Protein AF-A0AAV2JUR6-F1 (afdb_monomer_lite)

Organism: Knipowitschia caucasica (NCBI:txid637954)

Structure (mmCIF, N/CA/C/O backbone):
data_AF-A0AAV2JUR6-F1
#
_entry.id   AF-A0AAV2JUR6-F1
#
loop_
_atom_site.group_PDB
_atom_site.id
_atom_site.type_symbol
_atom_site.label_atom_id
_atom_site.label_alt_id
_atom_site.label_comp_id
_atom_site.label_asym_id
_atom_site.label_entity_id
_atom_site.label_seq_id
_atom_site.pdbx_PDB_ins_code
_atom_site.Cartn_x
_atom_site.Cartn_y
_atom_site.Cartn_z
_atom_site.occupancy
_atom_site.B_iso_or_equiv
_atom_site.auth_seq_id
_atom_site.auth_comp_id
_atom_site.auth_asym_id
_atom_site.auth_atom_id
_atom_site.pdbx_PDB_model_num
ATOM 1 N N . MET A 1 1 ? 41.678 -15.170 -46.650 1.00 62.00 1 MET A N 1
ATOM 2 C CA . MET A 1 1 ? 41.824 -14.835 -45.215 1.00 62.00 1 MET A CA 1
ATOM 3 C C . MET A 1 1 ? 41.128 -13.517 -44.862 1.00 62.00 1 MET A C 1
ATOM 5 O O . MET A 1 1 ? 40.571 -13.425 -43.780 1.00 62.00 1 MET A O 1
ATOM 9 N N . GLU A 1 2 ? 41.063 -12.541 -45.777 1.00 74.00 2 GLU A N 1
ATOM 10 C CA . GLU A 1 2 ? 40.454 -11.221 -45.516 1.00 74.00 2 GLU A CA 1
ATOM 11 C C . GLU A 1 2 ? 38.926 -11.220 -45.326 1.00 74.00 2 GLU A C 1
ATOM 13 O O . GLU A 1 2 ? 38.433 -10.502 -44.463 1.00 74.00 2 GLU A O 1
ATOM 18 N N . LYS A 1 3 ? 38.173 -12.064 -46.051 1.00 83.25 3 LYS A N 1
ATOM 19 C CA . LYS A 1 3 ? 36.700 -12.106 -45.953 1.00 83.25 3 LYS A CA 1
ATOM 20 C C . LYS A 1 3 ? 36.193 -12.481 -44.551 1.00 83.25 3 LYS A C 1
ATOM 22 O O . LYS A 1 3 ? 35.390 -11.758 -43.985 1.00 83.25 3 LYS A O 1
ATOM 27 N N . HIS A 1 4 ? 36.739 -13.543 -43.954 1.00 85.19 4 HIS A N 1
ATOM 28 C CA . HIS A 1 4 ? 36.368 -13.963 -42.595 1.00 85.19 4 HIS A CA 1
ATOM 29 C C . HIS A 1 4 ? 36.670 -12.899 -41.533 1.00 85.19 4 HIS A C 1
ATOM 31 O O . HIS A 1 4 ? 35.929 -12.770 -40.561 1.00 85.19 4 HIS A O 1
ATOM 37 N N . SER A 1 5 ? 37.750 -12.134 -41.716 1.00 89.25 5 SER A N 1
ATOM 38 C CA . SER A 1 5 ? 38.086 -11.020 -40.827 1.00 89.25 5 SER A CA 1
ATOM 39 C C . SER A 1 5 ? 37.051 -9.895 -40.947 1.00 89.25 5 SER A C 1
ATOM 41 O O . SER A 1 5 ? 36.580 -9.381 -39.934 1.00 89.25 5 SER A O 1
ATOM 43 N N . ALA A 1 6 ? 36.622 -9.572 -42.172 1.00 91.06 6 ALA A N 1
ATOM 44 C CA . ALA A 1 6 ? 35.576 -8.582 -42.424 1.00 91.06 6 ALA A CA 1
ATOM 45 C C . ALA A 1 6 ? 34.213 -8.996 -41.836 1.00 91.06 6 ALA A C 1
ATOM 47 O O . ALA A 1 6 ? 33.611 -8.201 -41.116 1.00 91.06 6 ALA A O 1
ATOM 48 N N . ASP A 1 7 ? 33.784 -10.246 -42.051 1.00 94.12 7 ASP A N 1
ATOM 49 C CA . ASP A 1 7 ? 32.528 -10.783 -41.501 1.00 94.12 7 ASP A CA 1
ATOM 50 C C . ASP A 1 7 ? 32.541 -10.761 -39.956 1.00 94.12 7 ASP A C 1
ATOM 52 O O . ASP A 1 7 ? 31.562 -10.397 -39.303 1.00 94.12 7 ASP A O 1
ATOM 56 N N . THR A 1 8 ? 33.689 -11.089 -39.348 1.00 94.44 8 THR A N 1
ATOM 57 C CA . THR A 1 8 ? 33.863 -11.041 -37.886 1.00 94.44 8 THR A CA 1
ATOM 58 C C . THR A 1 8 ? 33.761 -9.609 -37.354 1.00 94.44 8 THR A C 1
ATOM 60 O O . THR A 1 8 ? 33.127 -9.369 -36.327 1.00 94.44 8 THR A O 1
ATOM 63 N N . LEU A 1 9 ? 34.356 -8.633 -38.047 1.00 93.38 9 LEU A N 1
ATOM 64 C CA . LEU A 1 9 ? 34.279 -7.221 -37.663 1.00 93.38 9 LEU A CA 1
ATOM 65 C C . LEU A 1 9 ? 32.857 -6.664 -37.776 1.00 93.38 9 LEU A C 1
ATOM 67 O O . LEU A 1 9 ? 32.457 -5.853 -36.940 1.00 93.38 9 LEU A O 1
ATOM 71 N N . GLU A 1 10 ? 32.098 -7.086 -38.785 1.00 94.62 10 GLU A N 1
ATOM 72 C CA . GLU A 1 10 ? 30.691 -6.715 -38.932 1.00 94.62 10 GLU A CA 1
ATOM 73 C C . GLU A 1 10 ? 29.849 -7.269 -37.778 1.00 94.62 10 GLU A C 1
ATOM 75 O O . GLU A 1 10 ? 29.133 -6.507 -37.124 1.00 94.62 10 GLU A O 1
ATOM 80 N N . ALA A 1 11 ? 30.020 -8.550 -37.444 1.00 96.06 11 ALA A N 1
ATOM 81 C CA . ALA A 1 11 ? 29.346 -9.166 -36.305 1.00 96.06 11 ALA A CA 1
ATOM 82 C C . ALA A 1 11 ? 29.669 -8.442 -34.986 1.00 96.06 11 ALA A C 1
ATOM 84 O O . ALA A 1 11 ? 28.765 -8.138 -34.208 1.00 96.06 11 ALA A O 1
ATOM 85 N N . ILE A 1 12 ? 30.938 -8.082 -34.756 1.00 95.50 12 ILE A N 1
ATOM 86 C CA . ILE A 1 12 ? 31.353 -7.315 -33.568 1.00 95.50 12 ILE A CA 1
ATOM 87 C C . ILE A 1 12 ? 30.675 -5.941 -33.529 1.00 95.50 12 ILE A C 1
ATOM 89 O O . ILE A 1 12 ? 30.243 -5.501 -32.463 1.00 95.50 12 ILE A O 1
ATOM 93 N N . ARG A 1 13 ? 30.566 -5.245 -34.667 1.00 95.12 13 ARG A N 1
ATOM 94 C CA . ARG A 1 13 ? 29.884 -3.942 -34.729 1.00 95.12 13 ARG A CA 1
ATOM 95 C C . ARG A 1 13 ? 28.392 -4.067 -34.449 1.00 95.12 13 ARG A C 1
ATOM 97 O O . ARG A 1 13 ? 27.867 -3.220 -33.732 1.00 95.12 13 ARG A O 1
ATOM 104 N N . SER A 1 14 ? 27.744 -5.110 -34.968 1.00 96.25 14 SER A N 1
ATOM 105 C CA . SER A 1 14 ? 26.337 -5.396 -34.675 1.00 96.25 14 SER A CA 1
ATOM 106 C C . SER A 1 14 ? 26.137 -5.626 -33.180 1.00 96.25 14 SER A C 1
ATOM 108 O O . SER A 1 14 ? 25.370 -4.906 -32.550 1.00 96.25 14 SER A O 1
ATOM 110 N N . VAL A 1 15 ? 26.923 -6.532 -32.588 1.00 97.25 15 VAL A N 1
ATOM 111 C CA . VAL A 1 15 ? 26.857 -6.831 -31.150 1.00 97.25 15 VAL A CA 1
ATOM 112 C C . VAL A 1 15 ? 27.138 -5.589 -30.311 1.00 97.25 15 VAL A C 1
ATOM 114 O O . VAL A 1 15 ? 26.464 -5.363 -29.313 1.00 97.25 15 VAL A O 1
ATOM 117 N N . LYS A 1 16 ? 28.092 -4.741 -30.710 1.00 96.88 16 LYS A N 1
ATOM 118 C CA . LYS A 1 16 ? 28.333 -3.463 -30.033 1.00 96.88 16 LYS A CA 1
ATOM 119 C C . LYS A 1 16 ? 27.078 -2.586 -30.041 1.00 96.88 16 LYS A C 1
ATOM 121 O O . LYS A 1 16 ? 26.747 -2.023 -29.002 1.00 96.88 16 LYS A O 1
ATOM 126 N N . GLY A 1 17 ? 26.401 -2.470 -31.183 1.00 97.06 17 GLY A N 1
ATOM 127 C CA . GLY A 1 17 ? 25.152 -1.717 -31.296 1.00 97.06 17 GLY A CA 1
ATOM 128 C C . GLY A 1 17 ? 24.068 -2.268 -30.370 1.00 97.06 17 GLY A C 1
ATOM 129 O O . GLY A 1 17 ? 23.473 -1.510 -29.605 1.00 97.06 17 GLY A O 1
ATOM 130 N N . ASP A 1 18 ? 23.891 -3.588 -30.367 1.00 97.69 18 ASP A N 1
ATOM 131 C CA . ASP A 1 18 ? 22.916 -4.265 -29.508 1.00 97.69 18 ASP A CA 1
ATOM 132 C C . ASP A 1 18 ? 23.233 -4.060 -28.021 1.00 97.69 18 ASP A C 1
ATOM 134 O O . ASP A 1 18 ? 22.352 -3.718 -27.235 1.00 97.69 18 ASP A O 1
ATOM 138 N N . VAL A 1 19 ? 24.505 -4.185 -27.629 1.00 97.31 19 VAL A N 1
ATOM 139 C CA . VAL A 1 19 ? 24.966 -3.938 -26.253 1.00 97.31 19 VAL A CA 1
ATOM 140 C C . VAL A 1 19 ? 24.710 -2.490 -25.837 1.00 97.31 19 VAL A C 1
ATOM 142 O O . VAL A 1 19 ? 24.253 -2.253 -24.722 1.00 97.31 19 VAL A O 1
ATOM 145 N N . GLN A 1 20 ? 24.949 -1.515 -26.718 1.00 96.75 20 GLN A N 1
ATOM 146 C CA . GLN A 1 20 ? 24.661 -0.107 -26.427 1.00 96.75 20 GLN A CA 1
ATOM 147 C C . GLN A 1 20 ? 23.157 0.141 -26.252 1.00 96.75 20 GLN A C 1
ATOM 149 O O . GLN A 1 20 ? 22.760 0.819 -25.305 1.00 96.75 20 GLN A O 1
ATOM 154 N N . ALA A 1 21 ? 22.321 -0.444 -27.112 1.00 96.94 21 ALA A N 1
ATOM 155 C CA . ALA A 1 21 ? 20.867 -0.352 -26.992 1.00 96.94 21 ALA A CA 1
ATOM 156 C C . ALA A 1 21 ? 20.349 -1.037 -25.715 1.00 96.94 21 ALA A C 1
ATOM 158 O O . ALA A 1 21 ? 19.422 -0.545 -25.069 1.00 96.94 21 ALA A O 1
ATOM 159 N N . HIS A 1 22 ? 20.946 -2.164 -25.325 1.00 96.88 22 HIS A N 1
ATOM 160 C CA . HIS A 1 22 ? 20.614 -2.844 -24.078 1.00 96.88 22 HIS A CA 1
ATOM 161 C C . HIS A 1 22 ? 21.040 -2.050 -22.849 1.00 96.88 22 HIS A C 1
ATOM 163 O O . HIS A 1 22 ? 20.249 -1.983 -21.916 1.00 96.88 22 HIS A O 1
ATOM 169 N N . SER A 1 23 ? 22.215 -1.415 -22.867 1.00 97.00 23 SER A N 1
ATOM 170 C CA . SER A 1 23 ? 22.667 -0.540 -21.779 1.00 97.00 23 SER A CA 1
ATOM 171 C C . SER A 1 23 ? 21.652 0.571 -21.520 1.00 97.00 23 SER A C 1
ATOM 173 O O . SER A 1 23 ? 21.171 0.698 -20.406 1.00 97.00 23 SER A O 1
ATOM 175 N N . GLN A 1 24 ? 21.232 1.287 -22.567 1.00 96.75 24 GLN A N 1
ATOM 176 C CA . GLN A 1 24 ? 20.268 2.389 -22.439 1.00 96.75 24 GLN A CA 1
ATOM 177 C C . GLN A 1 24 ? 18.925 1.929 -21.866 1.00 96.75 24 GLN A C 1
ATOM 179 O O . GLN A 1 24 ? 18.366 2.548 -20.968 1.00 96.75 24 GLN A O 1
ATOM 184 N N . ARG A 1 25 ? 18.408 0.804 -22.369 1.00 97.00 25 ARG A N 1
ATOM 185 C CA . ARG A 1 25 ? 17.146 0.238 -21.875 1.00 97.00 25 ARG A CA 1
ATOM 186 C C . ARG A 1 25 ? 17.253 -0.264 -20.439 1.00 97.00 25 ARG A C 1
ATOM 188 O O . ARG A 1 25 ? 16.238 -0.302 -19.749 1.00 97.00 25 ARG A O 1
ATOM 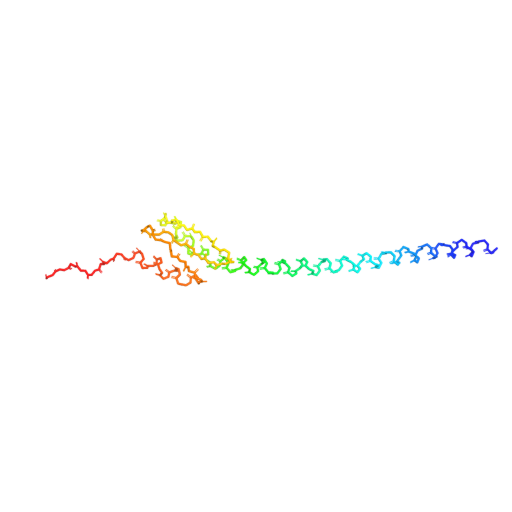195 N N . LEU A 1 26 ? 18.436 -0.717 -20.031 1.00 97.81 26 LEU A N 1
ATOM 196 C CA . LEU A 1 26 ? 18.703 -1.161 -18.672 1.00 97.81 26 LEU A CA 1
ATOM 197 C C . LEU A 1 26 ? 18.740 0.042 -17.728 1.00 97.81 26 LEU A C 1
ATOM 199 O O . LEU A 1 26 ? 18.025 0.002 -16.736 1.00 97.81 26 LEU A O 1
ATOM 203 N N . ASP A 1 27 ? 19.415 1.130 -18.104 1.00 97.38 27 ASP A N 1
ATOM 204 C CA . ASP A 1 27 ? 19.427 2.384 -17.338 1.00 97.38 27 ASP A CA 1
A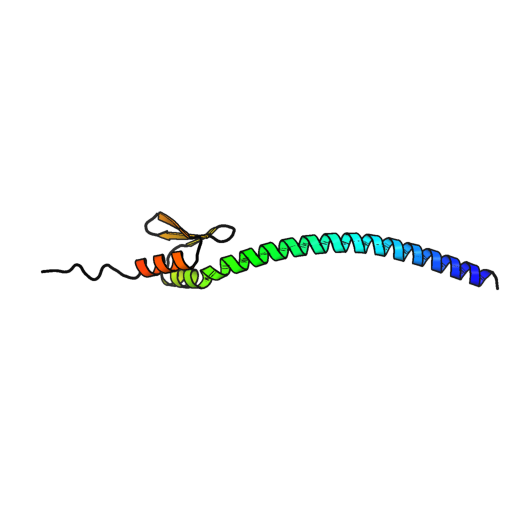TOM 205 C C . ASP A 1 27 ? 17.990 2.904 -17.105 1.00 97.38 27 ASP A C 1
ATOM 207 O O . ASP A 1 27 ? 17.569 3.156 -15.975 1.00 97.38 27 ASP A O 1
ATOM 211 N N . GLU A 1 28 ? 17.174 2.971 -18.165 1.00 97.56 28 GLU A N 1
ATOM 212 C CA . GLU A 1 28 ? 15.762 3.374 -18.063 1.00 97.56 28 GLU A CA 1
ATOM 213 C C . GLU A 1 28 ? 14.930 2.416 -17.194 1.00 97.56 28 GLU A C 1
ATOM 215 O O . GLU A 1 28 ? 13.993 2.826 -16.498 1.00 97.56 28 GLU A O 1
ATOM 220 N N . ALA A 1 29 ? 15.216 1.113 -17.260 1.00 97.62 29 ALA A N 1
ATOM 221 C CA . ALA A 1 29 ? 14.525 0.121 -16.448 1.00 97.62 29 ALA A CA 1
ATOM 222 C C . ALA A 1 29 ? 14.898 0.254 -14.967 1.00 97.62 29 ALA A C 1
ATOM 224 O O . ALA A 1 29 ? 14.007 0.153 -14.124 1.00 97.62 29 ALA A O 1
ATOM 225 N N . GLU A 1 30 ? 16.162 0.521 -14.650 1.00 98.00 30 GLU A N 1
ATOM 226 C CA . GLU A 1 30 ? 16.644 0.742 -13.285 1.00 98.00 30 GLU A CA 1
ATOM 227 C C . GLU A 1 30 ? 15.984 1.969 -12.651 1.00 98.00 30 GLU A C 1
ATOM 229 O O . GLU A 1 30 ? 15.461 1.874 -11.539 1.00 98.00 30 GLU A O 1
ATOM 234 N N . GLU A 1 31 ? 15.883 3.087 -13.376 1.00 97.94 31 GLU A N 1
ATOM 235 C CA . GLU A 1 31 ? 15.175 4.276 -12.882 1.00 97.94 31 GLU A CA 1
ATOM 236 C C . GLU A 1 31 ? 13.694 3.993 -12.597 1.00 97.94 31 GLU A C 1
ATOM 238 O O . GLU A 1 31 ? 13.132 4.453 -11.598 1.00 97.94 31 GLU A O 1
ATOM 243 N N . ARG A 1 32 ? 13.036 3.225 -13.473 1.00 97.38 32 ARG A N 1
ATOM 244 C CA . ARG A 1 32 ? 11.631 2.837 -13.290 1.00 97.38 32 ARG A CA 1
ATOM 245 C C . ARG A 1 32 ? 11.447 1.905 -12.097 1.00 97.38 32 ARG A C 1
ATOM 247 O O . ARG A 1 32 ? 10.457 2.056 -11.383 1.00 97.38 32 ARG A O 1
ATOM 254 N N . ILE A 1 33 ? 12.361 0.954 -11.901 1.00 97.69 33 ILE A N 1
ATOM 255 C CA . ILE A 1 33 ? 12.335 0.027 -10.764 1.00 97.69 33 ILE A CA 1
ATOM 256 C C . ILE A 1 33 ? 12.532 0.803 -9.467 1.00 97.69 33 ILE A C 1
ATOM 258 O O . ILE A 1 33 ? 11.703 0.663 -8.577 1.00 97.69 33 ILE A O 1
ATOM 262 N N . SER A 1 34 ? 13.519 1.697 -9.404 1.00 97.44 34 SER A N 1
ATOM 263 C CA . SER A 1 34 ? 13.774 2.519 -8.217 1.00 97.44 34 SER A CA 1
ATOM 264 C C . SER A 1 34 ? 12.537 3.318 -7.790 1.00 97.44 34 SER A C 1
ATOM 266 O O . SER A 1 34 ? 12.141 3.263 -6.629 1.00 97.44 34 SER A O 1
ATOM 268 N N . ARG A 1 35 ? 11.849 3.983 -8.729 1.00 96.69 35 ARG A N 1
ATOM 269 C CA . ARG A 1 35 ? 10.607 4.716 -8.410 1.00 96.69 35 ARG A CA 1
ATOM 270 C C . ARG A 1 35 ? 9.494 3.794 -7.912 1.00 96.69 35 ARG A C 1
ATOM 272 O O . ARG A 1 35 ? 8.785 4.132 -6.970 1.00 96.69 35 ARG A O 1
ATOM 279 N N . ALA A 1 36 ? 9.335 2.632 -8.543 1.00 96.44 36 ALA A N 1
ATOM 280 C CA . ALA A 1 36 ? 8.324 1.663 -8.135 1.00 96.44 36 ALA A CA 1
ATOM 281 C C . ALA A 1 36 ? 8.618 1.069 -6.746 1.00 96.44 36 ALA A C 1
ATOM 283 O O . ALA A 1 36 ? 7.690 0.799 -5.985 1.00 96.44 36 ALA A O 1
ATOM 284 N N . GLU A 1 37 ? 9.889 0.870 -6.404 1.00 97.44 37 GLU A N 1
ATOM 285 C CA . GLU A 1 37 ? 10.316 0.405 -5.084 1.00 97.44 37 GLU A CA 1
ATOM 286 C C . GLU A 1 37 ? 9.986 1.428 -3.993 1.00 97.44 37 GLU A C 1
ATOM 288 O O . GLU A 1 37 ? 9.439 1.040 -2.956 1.00 97.44 37 GLU A O 1
ATOM 293 N N . ASP A 1 38 ? 10.217 2.719 -4.247 1.00 96.56 38 ASP A N 1
ATOM 294 C CA . ASP A 1 38 ? 9.854 3.804 -3.325 1.00 96.56 38 ASP A CA 1
ATOM 295 C C . ASP A 1 38 ? 8.335 3.866 -3.081 1.00 96.56 38 ASP A C 1
ATOM 297 O O . ASP A 1 38 ? 7.875 3.929 -1.932 1.00 96.56 38 ASP A O 1
ATOM 301 N N . ASP A 1 39 ? 7.534 3.770 -4.147 1.00 95.94 39 ASP A N 1
ATOM 302 C CA . ASP A 1 39 ? 6.069 3.736 -4.053 1.00 95.94 39 ASP A CA 1
ATOM 303 C C . ASP A 1 39 ? 5.591 2.525 -3.236 1.00 95.94 39 ASP A C 1
ATOM 305 O O . ASP A 1 39 ? 4.745 2.641 -2.339 1.00 95.94 39 ASP A O 1
ATOM 309 N N . VAL A 1 40 ? 6.156 1.343 -3.507 1.00 96.31 40 VAL A N 1
ATOM 310 C CA . VAL A 1 40 ? 5.838 0.116 -2.767 1.00 96.31 40 VAL A CA 1
ATOM 311 C C . VAL A 1 40 ? 6.226 0.253 -1.297 1.00 96.31 40 VAL A C 1
ATOM 313 O O . VAL A 1 40 ? 5.442 -0.159 -0.436 1.00 96.31 40 VAL A O 1
ATOM 316 N N . ALA A 1 41 ? 7.375 0.852 -0.982 1.00 95.88 41 ALA A N 1
ATOM 317 C CA . ALA A 1 41 ? 7.805 1.084 0.393 1.00 95.88 41 ALA A CA 1
ATOM 318 C C . ALA A 1 41 ? 6.803 1.970 1.157 1.00 95.88 41 ALA A C 1
ATOM 320 O O . ALA A 1 41 ? 6.382 1.610 2.263 1.00 95.88 41 ALA A O 1
ATOM 321 N N . SER A 1 42 ? 6.333 3.063 0.545 1.00 94.00 42 SER A N 1
ATOM 322 C CA . SER A 1 42 ? 5.319 3.953 1.136 1.00 94.00 42 SER A CA 1
ATOM 323 C C . SER A 1 42 ? 3.970 3.251 1.368 1.00 94.00 42 SER A C 1
ATOM 325 O O . SER A 1 42 ? 3.353 3.368 2.438 1.00 94.00 42 SER A O 1
ATOM 327 N N . LEU A 1 43 ? 3.519 2.442 0.402 1.00 94.62 43 LEU A N 1
ATOM 328 C CA . LEU A 1 43 ? 2.287 1.656 0.529 1.00 94.62 43 LEU A CA 1
ATOM 329 C C . LEU A 1 43 ? 2.397 0.580 1.618 1.00 94.62 43 LEU A C 1
ATOM 331 O O . LEU A 1 43 ? 1.443 0.352 2.371 1.00 94.62 43 LEU A O 1
ATOM 335 N N . GLN A 1 44 ? 3.552 -0.080 1.731 1.00 96.12 44 GLN A N 1
ATOM 336 C CA . GLN A 1 44 ? 3.815 -1.067 2.777 1.00 96.12 44 GLN A CA 1
ATOM 337 C C . GLN A 1 44 ? 3.828 -0.433 4.168 1.00 96.12 44 GLN A C 1
ATOM 339 O O . GLN A 1 44 ? 3.263 -1.013 5.099 1.00 96.12 44 GLN A O 1
ATOM 344 N N . GLU A 1 45 ? 4.420 0.751 4.317 1.00 95.69 45 GLU A N 1
ATOM 345 C CA . GLU A 1 45 ? 4.384 1.504 5.570 1.00 95.69 45 GLU A CA 1
ATOM 346 C C . GLU A 1 45 ? 2.942 1.837 5.971 1.00 95.69 45 GLU A C 1
ATOM 348 O O . GLU A 1 45 ? 2.518 1.515 7.085 1.00 95.69 45 GLU A O 1
ATOM 353 N N . THR A 1 46 ? 2.155 2.378 5.039 1.00 94.94 46 THR A N 1
ATOM 354 C CA . THR A 1 46 ? 0.734 2.682 5.266 1.00 94.94 46 THR A CA 1
ATOM 355 C C . THR A 1 46 ? -0.035 1.430 5.693 1.00 94.94 46 THR A C 1
ATOM 357 O O . THR A 1 46 ? -0.790 1.451 6.668 1.00 94.94 46 THR A O 1
ATOM 360 N N . ARG A 1 47 ? 0.196 0.291 5.026 1.00 95.00 47 ARG A N 1
ATOM 361 C CA . ARG A 1 47 ? -0.434 -0.988 5.385 1.00 95.00 47 ARG A CA 1
ATOM 362 C C . ARG A 1 47 ? -0.049 -1.445 6.793 1.00 95.00 47 ARG A C 1
ATOM 364 O O . ARG A 1 47 ? -0.930 -1.878 7.535 1.00 95.00 47 ARG A O 1
ATOM 371 N N . ARG A 1 48 ? 1.227 -1.334 7.178 1.00 95.31 48 ARG A N 1
ATOM 372 C CA . ARG A 1 48 ? 1.693 -1.665 8.537 1.00 95.31 48 ARG A CA 1
ATOM 373 C C . ARG A 1 48 ? 0.999 -0.799 9.585 1.00 95.31 48 ARG A C 1
ATOM 375 O O . ARG A 1 48 ? 0.538 -1.323 10.595 1.00 95.31 48 ARG A O 1
ATOM 382 N N . GLN A 1 49 ? 0.858 0.502 9.332 1.00 94.81 49 GLN A N 1
ATOM 383 C CA . GLN A 1 49 ? 0.138 1.409 10.230 1.00 94.81 49 GLN A CA 1
ATOM 384 C C . GLN A 1 49 ? -1.342 1.014 10.362 1.00 94.81 49 GLN A C 1
ATOM 386 O O . GLN A 1 49 ? -1.867 0.940 11.470 1.00 94.81 49 GLN A O 1
ATOM 391 N N . GLN A 1 50 ? -2.009 0.675 9.255 1.00 95.44 50 GLN A N 1
ATOM 392 C CA . GLN A 1 50 ? -3.408 0.232 9.271 1.00 95.44 50 GLN A CA 1
ATOM 393 C C . GLN A 1 50 ? -3.619 -1.108 9.993 1.00 95.44 50 GLN A C 1
ATOM 395 O O . GLN A 1 50 ? -4.685 -1.304 10.587 1.00 95.44 50 GLN A O 1
ATOM 400 N N . GLN A 1 51 ? -2.638 -2.018 9.938 1.00 95.94 51 GLN A N 1
ATOM 401 C CA . GLN A 1 51 ? -2.673 -3.325 10.609 1.00 95.94 51 GLN A CA 1
ATOM 402 C C . GLN A 1 51 ? -2.632 -3.212 12.134 1.00 95.94 51 GLN A C 1
ATOM 404 O O . GLN A 1 51 ? -3.213 -4.050 12.821 1.00 95.94 51 GLN A O 1
ATOM 409 N N . ARG A 1 52 ? -2.031 -2.150 12.686 1.00 95.94 52 ARG A N 1
ATOM 410 C CA . ARG A 1 52 ? -2.044 -1.896 14.140 1.00 95.94 52 ARG A CA 1
ATOM 411 C C . ARG A 1 52 ? -3.465 -1.836 14.706 1.00 95.94 52 ARG A C 1
ATOM 413 O O . ARG A 1 52 ? -3.724 -2.299 15.808 1.00 95.94 52 ARG A O 1
ATOM 420 N N . PHE A 1 53 ? -4.421 -1.358 13.912 1.00 96.75 53 PHE A N 1
ATOM 421 C CA . PHE A 1 53 ? -5.825 -1.282 14.310 1.00 96.75 53 PHE A CA 1
ATOM 422 C C . PHE A 1 53 ? -6.585 -2.614 14.213 1.00 96.75 53 PHE A C 1
ATOM 424 O O . PHE A 1 53 ? -7.761 -2.653 14.575 1.00 96.75 53 PHE A O 1
ATOM 431 N N . ASP A 1 54 ? -5.992 -3.704 13.717 1.00 96.06 54 ASP A N 1
ATOM 432 C CA . ASP A 1 54 ? -6.728 -4.947 13.438 1.00 96.06 54 ASP A CA 1
ATOM 433 C C . ASP A 1 54 ? -7.333 -5.577 14.698 1.00 96.06 54 ASP A C 1
ATOM 435 O O . ASP A 1 54 ? -8.467 -6.071 14.652 1.00 96.06 54 ASP A O 1
ATOM 439 N N . GLY A 1 55 ? -6.645 -5.460 15.839 1.00 95.62 55 GLY A N 1
ATOM 440 C CA . GLY A 1 55 ? -7.179 -5.852 17.145 1.00 95.62 55 GLY A CA 1
ATOM 441 C C . GLY A 1 55 ? -8.435 -5.060 17.519 1.00 95.62 55 GLY A C 1
ATOM 442 O O . GLY A 1 55 ? -9.462 -5.642 17.881 1.00 95.62 55 GLY A O 1
ATOM 443 N N . VAL A 1 56 ? -8.404 -3.734 17.350 1.00 95.50 56 VAL A N 1
ATOM 444 C CA . VAL A 1 56 ? -9.555 -2.858 17.626 1.00 95.50 56 VAL A CA 1
ATOM 445 C C . VAL A 1 56 ? -10.702 -3.135 16.654 1.00 95.50 56 VAL A C 1
ATOM 447 O O . VAL A 1 56 ? -11.847 -3.278 17.077 1.00 95.50 56 VAL A O 1
ATOM 450 N N . LYS A 1 57 ? -10.416 -3.303 15.357 1.00 95.69 57 LYS A N 1
ATOM 451 C CA . LYS A 1 57 ? -11.417 -3.655 14.333 1.00 95.69 57 LYS A CA 1
ATOM 452 C C . LYS A 1 57 ? -12.106 -4.983 14.645 1.00 95.69 57 LYS A C 1
ATOM 454 O O . LYS A 1 57 ? -13.296 -5.127 14.385 1.00 95.69 57 LYS A O 1
ATOM 459 N N . ALA A 1 58 ? -11.383 -5.979 15.161 1.00 95.75 58 ALA A N 1
ATOM 460 C CA . ALA A 1 58 ? -11.983 -7.246 15.584 1.00 95.75 58 ALA A CA 1
ATOM 461 C C . ALA A 1 58 ? -12.963 -7.042 16.753 1.00 95.75 58 ALA A C 1
ATOM 463 O O . ALA A 1 58 ? -14.088 -7.538 16.696 1.00 95.75 58 ALA A O 1
ATOM 464 N N . LYS A 1 59 ? -12.582 -6.239 17.755 1.00 94.44 59 LYS A N 1
ATOM 465 C CA . LYS A 1 59 ? -13.454 -5.878 18.887 1.00 94.44 59 LYS A CA 1
ATOM 466 C C . LYS A 1 59 ? -14.700 -5.112 18.423 1.00 94.44 59 LYS A C 1
ATOM 468 O O . LYS A 1 59 ? -15.806 -5.459 18.815 1.00 94.44 59 LYS A O 1
ATOM 473 N N . LEU A 1 60 ? -14.542 -4.128 17.536 1.00 93.69 60 LEU A N 1
ATOM 474 C CA . LEU A 1 60 ? -15.656 -3.349 16.980 1.00 93.69 60 LEU A CA 1
ATOM 475 C C . LEU A 1 60 ? -16.635 -4.216 16.179 1.00 93.69 60 LEU A C 1
ATOM 477 O O . LEU A 1 60 ? -17.843 -4.047 16.320 1.00 93.69 60 LEU A O 1
ATOM 481 N N . ARG A 1 61 ? -16.127 -5.182 15.397 1.00 94.00 61 ARG A N 1
ATOM 482 C CA . ARG A 1 61 ? -16.957 -6.181 14.701 1.00 94.00 61 ARG A CA 1
ATOM 483 C C . ARG A 1 61 ? -17.756 -7.037 15.680 1.00 94.00 61 ARG A C 1
ATOM 485 O O . ARG A 1 61 ? -18.947 -7.228 15.465 1.00 94.00 61 ARG A O 1
ATOM 492 N N . ALA A 1 62 ? -17.127 -7.509 16.757 1.00 93.38 62 ALA A N 1
ATOM 493 C CA . ALA A 1 62 ? -17.803 -8.299 17.786 1.00 93.38 62 ALA A CA 1
ATOM 494 C C . ALA A 1 62 ? -18.893 -7.504 18.530 1.00 93.38 62 ALA A C 1
ATOM 496 O O . ALA A 1 62 ? -19.902 -8.075 18.927 1.00 93.38 62 ALA A O 1
ATOM 497 N N . LEU A 1 63 ? -18.709 -6.189 18.681 1.00 90.31 63 LEU A N 1
ATOM 498 C CA . LEU A 1 63 ? -19.683 -5.274 19.289 1.00 90.31 63 LEU A CA 1
ATOM 499 C C . LEU A 1 63 ? -20.728 -4.738 18.294 1.00 90.31 63 LEU A C 1
ATOM 501 O O . LEU A 1 63 ? -21.575 -3.936 18.676 1.00 90.31 63 LEU A O 1
ATOM 505 N N . ASN A 1 64 ? -20.668 -5.149 17.023 1.00 91.75 64 ASN A N 1
ATOM 506 C CA . ASN A 1 64 ? -21.528 -4.655 15.944 1.00 91.75 64 ASN A CA 1
ATOM 507 C C . ASN A 1 64 ? -21.493 -3.117 15.769 1.00 91.75 64 ASN A C 1
ATOM 509 O O . ASN A 1 64 ? -22.486 -2.491 15.395 1.00 91.75 64 ASN A O 1
ATOM 513 N N . ILE A 1 65 ? -20.339 -2.494 16.037 1.00 91.31 65 ILE A N 1
ATOM 514 C CA . ILE A 1 65 ? -20.131 -1.045 15.916 1.00 91.31 65 ILE A CA 1
ATOM 515 C C . ILE A 1 65 ? -19.582 -0.723 14.526 1.00 91.31 65 ILE A C 1
ATOM 517 O O . ILE A 1 65 ? -18.599 -1.312 14.070 1.00 91.31 65 ILE A O 1
ATOM 521 N N . ARG A 1 66 ? -20.185 0.261 13.850 1.00 93.88 66 ARG A N 1
ATOM 522 C CA . ARG A 1 66 ? -19.724 0.723 12.535 1.00 93.88 66 ARG A CA 1
ATOM 523 C C . ARG A 1 66 ? -18.403 1.485 12.663 1.00 93.88 66 ARG A C 1
ATOM 525 O O . ARG A 1 66 ? -18.289 2.427 13.445 1.00 93.88 66 ARG A O 1
ATOM 532 N N . TYR A 1 67 ? -17.438 1.133 11.820 1.00 95.44 67 TYR A N 1
ATOM 533 C CA . TYR A 1 67 ? -16.154 1.821 11.724 1.00 95.44 67 TYR A CA 1
ATOM 534 C C . TYR A 1 67 ? -15.694 1.969 10.271 1.00 95.44 67 TYR A C 1
ATOM 536 O O . TYR A 1 67 ? -16.213 1.310 9.369 1.00 95.44 67 TYR A O 1
ATOM 544 N N . GLY A 1 68 ? -14.709 2.835 10.055 1.00 95.38 68 GLY A N 1
ATOM 545 C CA . GLY A 1 68 ? -14.030 3.043 8.781 1.00 95.38 68 GLY A CA 1
ATOM 546 C C . GLY A 1 68 ? 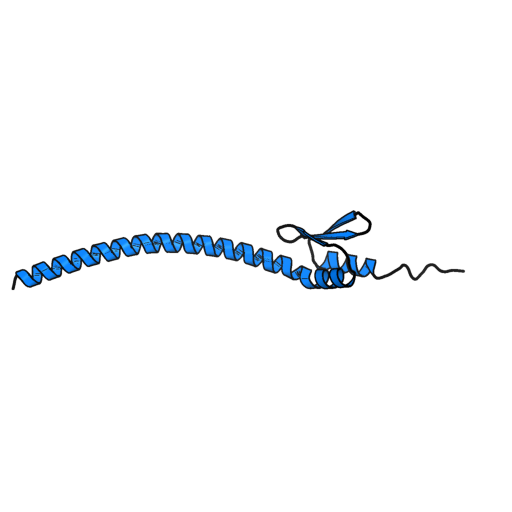-12.549 3.358 8.988 1.00 95.38 68 GLY A C 1
ATOM 547 O O . GLY A 1 68 ? -12.134 3.752 10.075 1.00 95.38 68 GLY A O 1
ATOM 548 N N . MET A 1 69 ? -11.750 3.172 7.941 1.00 95.75 69 MET A N 1
ATOM 549 C CA . MET A 1 69 ? -10.327 3.514 7.928 1.00 95.75 69 MET A CA 1
ATOM 550 C C . MET A 1 69 ? -10.134 4.727 7.019 1.00 95.75 69 MET A C 1
ATOM 552 O O . MET A 1 69 ? -10.427 4.646 5.829 1.00 95.75 69 MET A O 1
ATOM 556 N N . LEU A 1 70 ? -9.672 5.847 7.572 1.00 95.06 70 LEU A N 1
ATOM 557 C CA . LEU A 1 70 ? -9.266 7.009 6.787 1.00 95.06 70 LEU A CA 1
ATOM 558 C C . LEU A 1 70 ? -7.790 6.896 6.405 1.00 95.06 70 LEU A C 1
ATOM 560 O O . LEU A 1 70 ? -6.963 6.453 7.208 1.00 95.06 70 LEU A O 1
ATOM 564 N N . TYR A 1 71 ? -7.472 7.327 5.185 1.00 90.00 71 TYR A N 1
ATOM 565 C CA . TYR A 1 71 ? -6.098 7.402 4.703 1.00 90.00 71 TYR A CA 1
ATOM 566 C C . TYR A 1 71 ? -5.303 8.466 5.485 1.00 90.00 71 TYR A C 1
ATOM 568 O O . TYR A 1 71 ? -5.844 9.545 5.739 1.00 90.00 71 TYR A O 1
ATOM 576 N N . PRO A 1 72 ? -4.026 8.220 5.831 1.00 90.50 72 PRO A N 1
ATOM 577 C CA . PRO A 1 72 ? -3.279 6.974 5.619 1.00 90.50 72 PRO A CA 1
ATOM 578 C C . PRO A 1 72 ? -3.613 5.871 6.640 1.00 90.50 72 PRO A C 1
ATOM 580 O O . PRO A 1 72 ? -3.752 4.713 6.249 1.00 90.50 72 PRO A O 1
ATOM 583 N N . ALA A 1 73 ? -3.813 6.204 7.919 1.00 95.75 73 ALA A N 1
ATOM 584 C CA . ALA A 1 73 ? -4.131 5.230 8.969 1.00 95.75 73 ALA A CA 1
ATOM 585 C C . ALA A 1 73 ? -4.818 5.881 10.187 1.00 95.75 73 ALA A C 1
ATOM 587 O O . ALA A 1 73 ? -4.240 5.970 11.266 1.00 95.75 73 ALA A O 1
ATOM 588 N N . GLN A 1 74 ? -6.057 6.356 10.029 1.00 96.19 74 GLN A N 1
ATOM 589 C CA . GLN A 1 74 ? -6.859 6.878 11.148 1.00 96.19 74 GLN A CA 1
ATOM 590 C C . GLN A 1 74 ? -8.192 6.135 11.278 1.00 96.19 74 GLN A C 1
ATOM 592 O O . GLN A 1 74 ? -8.974 6.067 10.325 1.00 96.19 74 GLN A O 1
ATOM 597 N N . LEU A 1 75 ? -8.454 5.536 12.440 1.00 97.19 75 LEU A N 1
ATOM 598 C CA . LEU A 1 75 ? -9.658 4.739 12.669 1.00 97.19 75 LEU A CA 1
ATOM 599 C C . LEU A 1 75 ? -10.827 5.653 13.015 1.00 97.19 75 LEU A C 1
ATOM 601 O O . LEU A 1 75 ? -10.795 6.357 14.015 1.00 97.19 75 LEU A O 1
ATOM 605 N N . MET A 1 76 ? -11.878 5.617 12.203 1.00 96.81 76 MET A N 1
ATOM 606 C CA . MET A 1 76 ? -13.129 6.308 12.480 1.00 96.81 76 MET A CA 1
ATOM 607 C C . MET A 1 76 ? -14.130 5.326 13.079 1.00 96.81 76 MET A C 1
ATOM 609 O O . MET A 1 76 ? -14.496 4.349 12.430 1.00 96.81 76 MET A O 1
ATOM 613 N N . ILE A 1 77 ? -14.623 5.608 14.278 1.00 95.75 77 ILE A N 1
ATOM 614 C CA . ILE A 1 77 ? -15.688 4.847 14.938 1.00 95.75 77 ILE A CA 1
ATOM 615 C C . ILE A 1 77 ? -16.963 5.689 14.912 1.00 95.75 77 ILE A C 1
ATOM 617 O O . ILE A 1 77 ? -16.934 6.874 15.241 1.00 95.75 77 ILE A O 1
ATOM 621 N N . THR A 1 78 ? -18.084 5.087 14.510 1.00 93.06 78 THR A N 1
ATOM 622 C CA . THR A 1 78 ? -19.409 5.720 14.570 1.00 93.06 78 THR A CA 1
ATOM 623 C C . THR A 1 78 ? -20.179 5.155 15.757 1.00 93.06 78 THR A C 1
ATOM 625 O O . THR A 1 78 ? -20.556 3.985 15.745 1.00 93.06 78 THR A O 1
ATOM 628 N N . HIS A 1 79 ? -20.420 5.981 16.771 1.00 86.75 79 HIS A N 1
ATOM 629 C CA . HIS A 1 79 ? -21.111 5.597 18.000 1.00 86.75 79 HIS A CA 1
ATOM 630 C C . HIS A 1 79 ? -22.014 6.737 18.479 1.00 86.75 79 HIS A C 1
ATOM 632 O O . HIS A 1 79 ? -21.576 7.886 18.523 1.00 86.75 79 HIS A O 1
ATOM 638 N N . ASN A 1 80 ? -23.270 6.431 18.828 1.00 84.81 80 ASN A N 1
ATOM 639 C CA . ASN A 1 80 ? -24.277 7.424 19.237 1.00 84.81 80 ASN A CA 1
ATOM 640 C C . ASN A 1 80 ? -24.360 8.613 18.264 1.00 84.81 80 ASN A C 1
ATOM 642 O O . ASN A 1 80 ? -24.230 9.764 18.674 1.00 84.81 80 ASN A O 1
ATOM 646 N N . GLU A 1 81 ? -24.442 8.309 16.962 1.00 87.38 81 GLU A N 1
ATOM 647 C CA . GLU A 1 81 ? -24.500 9.281 15.850 1.00 87.38 81 GLU A CA 1
ATOM 648 C C . GLU A 1 81 ? -23.278 10.211 15.721 1.00 87.38 81 GLU A C 1
ATOM 650 O O . GLU A 1 81 ? -23.201 11.031 14.805 1.00 87.38 81 GLU A O 1
ATOM 655 N N . ARG A 1 82 ? -22.262 10.036 16.573 1.00 90.19 82 ARG A N 1
ATOM 656 C CA . ARG A 1 82 ? -21.002 10.774 16.534 1.00 90.19 82 ARG A CA 1
ATOM 657 C C . ARG A 1 82 ? -19.911 9.939 15.886 1.00 90.19 82 ARG A C 1
ATOM 659 O O . ARG A 1 82 ? -19.810 8.729 16.084 1.00 90.19 82 ARG A O 1
ATOM 666 N N . ARG A 1 83 ? -19.080 10.611 15.093 1.00 93.75 83 ARG A N 1
ATOM 667 C CA . ARG A 1 83 ? -17.892 10.030 14.466 1.00 93.75 83 ARG A CA 1
ATOM 668 C C . ARG A 1 83 ? -16.673 10.490 15.248 1.00 93.75 83 ARG A C 1
ATOM 670 O O . ARG A 1 83 ? -16.415 11.688 15.309 1.00 93.75 83 ARG A O 1
ATOM 677 N N . ILE A 1 84 ? -15.944 9.550 15.835 1.00 94.75 84 ILE A N 1
ATOM 678 C CA . ILE A 1 84 ? -14.690 9.817 16.543 1.00 94.75 84 ILE A CA 1
ATOM 679 C C . ILE A 1 84 ? -13.549 9.228 15.720 1.00 94.75 84 ILE A C 1
ATOM 681 O O . ILE A 1 84 ? -13.656 8.099 15.242 1.00 94.75 84 ILE A O 1
ATOM 685 N N . ILE A 1 85 ? -12.485 10.004 15.524 1.00 96.56 85 ILE A N 1
ATOM 686 C CA . ILE A 1 85 ? -11.311 9.618 14.739 1.00 96.56 85 ILE A CA 1
ATOM 687 C C . ILE A 1 85 ? -10.137 9.410 15.693 1.00 96.56 85 ILE A C 1
ATOM 689 O O . ILE A 1 85 ? -9.829 10.292 16.490 1.00 96.56 85 ILE A O 1
ATOM 693 N N . PHE A 1 86 ? -9.467 8.271 15.565 1.00 96.62 86 PHE A N 1
ATOM 694 C CA . PHE A 1 86 ? -8.318 7.871 16.370 1.00 96.62 86 PHE A CA 1
ATOM 695 C C . PHE A 1 86 ? -7.077 7.756 15.491 1.00 96.62 86 PHE A C 1
ATOM 697 O O . PHE A 1 86 ? -7.140 7.189 14.395 1.00 96.62 86 PHE A O 1
ATOM 704 N N . LYS A 1 87 ? -5.951 8.297 15.965 1.00 94.94 87 LYS A N 1
ATOM 705 C CA . LYS A 1 87 ? -4.660 8.231 15.262 1.00 94.94 87 LYS A CA 1
ATOM 706 C C . LYS A 1 87 ? -3.783 7.084 15.762 1.00 94.94 87 LYS A C 1
ATOM 708 O O . LYS A 1 87 ? -2.928 6.633 15.009 1.00 94.94 87 LYS A O 1
ATOM 713 N N . SER A 1 88 ? -4.012 6.601 16.984 1.00 95.62 88 SER A N 1
ATOM 714 C CA . SER A 1 88 ? -3.368 5.405 17.533 1.00 95.62 88 SER A CA 1
ATOM 715 C C . SER A 1 88 ? -4.383 4.298 17.822 1.00 95.62 88 SER A C 1
ATOM 717 O O . SER A 1 88 ? -5.538 4.555 18.176 1.00 95.62 88 SER A O 1
ATOM 719 N N . ASP A 1 89 ? -3.934 3.053 17.688 1.00 95.00 89 ASP A N 1
ATOM 720 C CA . ASP A 1 89 ? -4.676 1.869 18.103 1.00 95.00 89 ASP A CA 1
ATOM 721 C C . ASP A 1 89 ? -4.938 1.865 19.616 1.00 95.00 89 ASP A C 1
ATOM 723 O O . ASP A 1 89 ? -6.031 1.496 20.038 1.00 95.00 89 ASP A O 1
ATOM 727 N N . GLU A 1 90 ? -4.007 2.386 20.416 1.00 95.50 90 GLU A N 1
ATOM 728 C CA . GLU A 1 90 ? -4.127 2.480 21.876 1.00 95.50 90 GLU A CA 1
ATOM 729 C C . GLU A 1 90 ? -5.304 3.364 22.313 1.00 95.50 90 GLU A C 1
ATOM 731 O O . GLU A 1 90 ? -6.110 2.960 23.152 1.00 95.50 90 GLU A O 1
ATOM 736 N N . GLU A 1 91 ? -5.450 4.547 21.703 1.00 95.25 91 GLU A N 1
ATOM 737 C CA . GLU A 1 91 ? -6.554 5.473 21.995 1.00 95.25 91 GLU A CA 1
ATOM 738 C C . GLU A 1 91 ? -7.908 4.849 21.634 1.00 95.25 91 GLU A C 1
ATOM 740 O O . GLU A 1 91 ? -8.896 4.984 22.361 1.00 95.25 91 GLU A O 1
ATOM 745 N N . ALA A 1 92 ? -7.952 4.134 20.508 1.00 95.00 92 ALA A N 1
ATOM 746 C CA . ALA A 1 92 ? -9.160 3.457 20.070 1.00 95.00 92 ALA A CA 1
ATOM 747 C C . ALA A 1 92 ? -9.502 2.260 20.972 1.00 95.00 92 ALA A C 1
ATOM 749 O O . ALA A 1 92 ? -10.677 2.014 21.249 1.00 95.00 92 ALA A O 1
ATOM 750 N N . GLU A 1 93 ? -8.501 1.524 21.462 1.00 94.88 93 GLU A N 1
ATOM 751 C CA . GLU A 1 93 ? -8.712 0.450 22.431 1.00 94.88 93 GLU A CA 1
ATOM 752 C C . GLU A 1 93 ? -9.267 0.960 23.754 1.00 94.88 93 GLU A C 1
ATOM 754 O O . GLU A 1 93 ? -10.200 0.354 24.286 1.00 94.88 93 GLU A O 1
ATOM 759 N N . ASP A 1 94 ? -8.705 2.043 24.288 1.00 94.44 94 ASP A N 1
ATOM 760 C CA . ASP A 1 94 ? -9.184 2.667 25.520 1.00 94.44 94 ASP A CA 1
ATOM 761 C C . ASP A 1 94 ? -10.647 3.108 25.380 1.00 94.44 94 ASP A C 1
ATOM 763 O O . ASP A 1 94 ? -11.485 2.799 26.231 1.00 94.44 94 ASP A O 1
ATOM 767 N N . TYR A 1 95 ? -10.993 3.712 24.239 1.00 92.50 95 TYR A N 1
ATOM 768 C CA . TYR A 1 95 ? -12.369 4.089 23.935 1.00 92.50 95 TYR A CA 1
ATOM 769 C C . TYR A 1 95 ? -13.318 2.882 23.894 1.00 92.50 95 TYR A C 1
ATOM 771 O O . TYR A 1 95 ? -14.384 2.909 24.510 1.00 92.50 95 TYR A O 1
ATOM 779 N N . VAL A 1 96 ? -12.926 1.790 23.228 1.00 91.75 96 VAL A N 1
ATOM 780 C CA . VAL A 1 96 ? -13.734 0.558 23.164 1.00 91.75 96 VAL A CA 1
ATOM 781 C C . VAL A 1 96 ? -13.866 -0.114 24.536 1.00 91.75 96 VAL A C 1
ATOM 783 O O . VAL A 1 96 ? -14.925 -0.660 24.848 1.00 91.75 96 VAL A O 1
ATOM 786 N N . LYS A 1 97 ? -12.832 -0.066 25.386 1.00 91.00 97 LYS A N 1
ATOM 787 C CA . LYS A 1 97 ? -12.908 -0.566 26.772 1.00 91.00 97 LYS A CA 1
ATOM 788 C C . LYS A 1 97 ? -13.925 0.233 27.587 1.00 91.00 97 LYS A C 1
ATOM 790 O O . LYS A 1 97 ? -14.771 -0.375 28.239 1.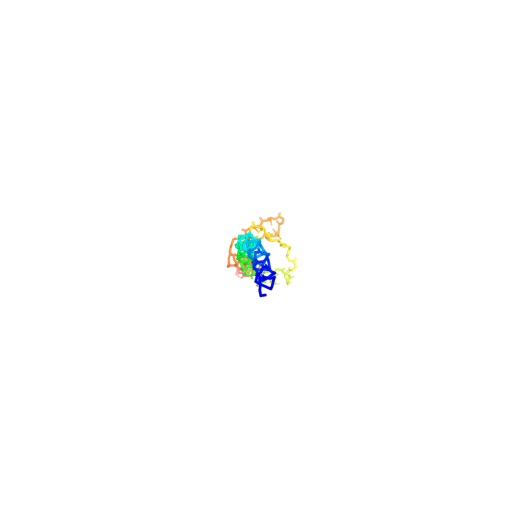00 91.00 97 LYS A O 1
ATOM 795 N N . LYS A 1 98 ? -13.900 1.565 27.478 1.00 88.81 98 LYS A N 1
ATOM 796 C CA . LYS A 1 98 ? -14.854 2.466 28.145 1.00 88.81 98 LYS A CA 1
ATOM 797 C C . LYS A 1 98 ? -16.297 2.248 27.694 1.00 88.81 98 LYS A C 1
ATOM 799 O O . LYS A 1 98 ? -17.196 2.328 28.514 1.00 88.81 98 LYS A O 1
ATOM 804 N N . MET A 1 99 ? -16.535 1.909 26.425 1.00 83.38 99 MET A N 1
ATOM 805 C CA . MET A 1 99 ? -17.884 1.544 25.959 1.00 83.38 99 MET A CA 1
ATOM 806 C C . MET A 1 99 ? -18.433 0.270 26.613 1.00 83.38 99 MET A C 1
ATOM 808 O O . MET A 1 99 ? -19.645 0.101 26.707 1.00 83.38 99 MET A O 1
ATOM 812 N N . ARG A 1 100 ? -17.552 -0.664 26.987 1.00 74.69 100 ARG A N 1
ATOM 813 C CA . ARG A 1 100 ? -17.935 -1.984 27.501 1.00 74.69 100 ARG A CA 1
ATOM 814 C C . ARG A 1 100 ? -18.192 -1.983 29.008 1.00 74.69 100 ARG A C 1
ATOM 816 O O . ARG A 1 100 ? -18.827 -2.914 29.493 1.00 74.69 100 ARG A O 1
ATOM 823 N N . GLN A 1 101 ? -17.701 -0.988 29.740 1.00 61.88 101 GLN A N 1
ATOM 824 C CA . GLN A 1 101 ? -18.026 -0.804 31.151 1.00 61.88 101 GLN A CA 1
ATOM 825 C C . GLN A 1 101 ? -19.285 0.067 31.252 1.00 61.88 101 GLN A C 1
ATOM 827 O O . GLN A 1 101 ? -19.184 1.283 31.082 1.00 61.88 101 GLN A O 1
ATOM 832 N N . PRO A 1 102 ? -20.479 -0.510 31.494 1.00 50.91 102 PRO A N 1
ATOM 833 C CA . PRO A 1 102 ? -21.567 0.295 32.023 1.00 50.91 102 PRO A CA 1
ATOM 834 C C . PRO A 1 102 ? -21.119 0.871 33.370 1.00 50.91 102 PRO A C 1
ATOM 836 O O . PRO A 1 102 ? -20.342 0.237 34.084 1.00 50.91 102 PRO A O 1
ATOM 839 N N . ALA A 1 103 ? -21.604 2.069 33.690 1.00 50.31 103 ALA A N 1
ATOM 840 C CA . ALA A 1 103 ? -21.569 2.627 35.032 1.00 50.31 103 ALA A CA 1
ATOM 841 C C . ALA A 1 103 ? -22.211 1.621 36.002 1.00 50.31 103 ALA A C 1
ATOM 843 O O . ALA A 1 103 ? -23.425 1.566 36.143 1.00 50.31 103 ALA A O 1
ATOM 844 N N . ALA A 1 104 ? -21.397 0.752 36.584 1.00 52.91 104 ALA A N 1
ATOM 845 C CA . ALA A 1 104 ? -21.744 -0.070 37.722 1.00 52.91 104 ALA A CA 1
ATOM 846 C C . ALA A 1 104 ? -20.959 0.549 38.866 1.00 52.91 104 ALA A C 1
ATOM 848 O O . ALA A 1 104 ? -19.796 0.205 39.002 1.00 52.91 104 ALA A O 1
ATOM 849 N N . ASP A 1 105 ? -21.546 1.573 39.490 1.00 52.50 105 ASP A N 1
ATOM 850 C CA . ASP A 1 105 ? -21.259 2.115 40.829 1.00 52.50 105 ASP A CA 1
ATOM 851 C C . ASP A 1 105 ? -22.127 3.390 41.026 1.00 52.50 105 ASP A C 1
ATOM 853 O O . ASP A 1 105 ? -21.602 4.474 41.260 1.00 52.50 105 ASP A O 1
ATOM 857 N N . ASP A 1 106 ? -23.453 3.302 40.837 1.00 55.12 106 ASP A N 1
ATOM 858 C CA . ASP A 1 106 ? -24.413 4.323 41.315 1.00 55.12 106 ASP A CA 1
ATOM 859 C C . ASP A 1 106 ? -25.801 3.693 41.545 1.00 55.12 106 ASP A C 1
ATOM 861 O O . ASP A 1 106 ? -26.775 3.980 40.864 1.00 55.12 106 ASP A O 1
ATOM 865 N N . ASP A 1 107 ? -25.847 2.754 42.485 1.00 51.25 107 ASP A N 1
ATOM 866 C CA . ASP A 1 107 ? -27.034 2.309 43.224 1.00 51.25 107 ASP A CA 1
ATOM 867 C C . ASP A 1 107 ? -26.461 1.933 44.604 1.00 51.25 107 ASP A C 1
ATOM 869 O O . ASP A 1 107 ? -25.605 1.056 44.684 1.00 51.25 1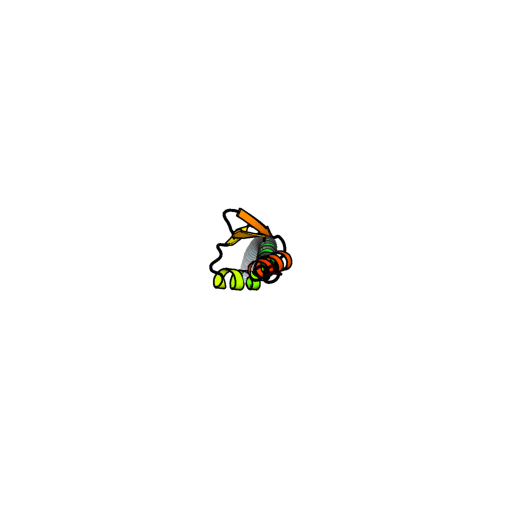07 ASP A O 1
ATOM 873 N N . GLY A 1 108 ? -26.760 2.542 45.743 1.00 59.16 108 GLY A N 1
ATOM 874 C CA . GLY A 1 108 ? -27.821 3.442 46.155 1.00 59.16 108 GLY A CA 1
ATOM 875 C C . GLY A 1 108 ? -28.011 3.160 47.652 1.00 59.16 108 GLY A C 1
ATOM 876 O O . GLY A 1 108 ? -28.210 2.001 47.999 1.00 59.16 108 GLY A O 1
ATOM 877 N N . ASP A 1 109 ? -27.872 4.209 48.468 1.00 46.34 109 ASP A N 1
ATOM 878 C CA . ASP A 1 109 ? -28.276 4.371 49.886 1.00 46.34 109 ASP A CA 1
ATOM 879 C C . ASP A 1 109 ? -27.942 3.260 50.913 1.00 46.34 109 ASP A C 1
ATOM 881 O O . ASP A 1 109 ? -28.592 2.189 50.932 1.00 46.34 109 ASP A O 1
#

Foldseek 3Di:
DVVVVVVVVVVVVVVVVVVVVVVVVVVVVVVVVVVVVVVVVVLVVLVVLQVQLVVLVVLCVVVVWDWDADPSGWIWTQDPNDTDIHNGSVVSVVVSVVVPDDPPPDDDD

Sequence (109 aa):
MEKHSADTLEAIRSVKGDVQAHSQRLDEAEERISRAEDDVASLQETRRQQQRFDGVKAKLRALNIRYGMLYPAQLMITHNERRIIFKSDEEAEDYVKKMRQPAADDDGD

InterPro domains:
  IPR042566 L1 transposable element, C-terminal domain [G3DSA:3.30.250.20] (30-104)

pLDDT: mean 90.48, std 12.3, range [46.34, 98.0]

Radius of gyration: 31.0 Å; chains: 1; bounding box: 70×26×96 Å

Secondary structure (DSSP, 8-state):
-HHHHHHHHHHHHHHHHHHHHHHHHHHHHHHHH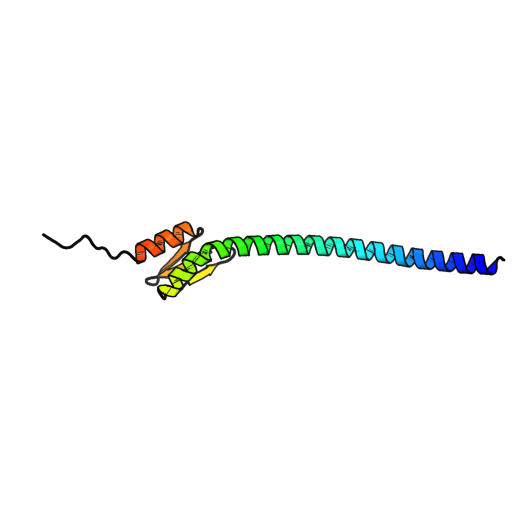HHHHHHHHHHHHHHHHHHHTHHHHHHHHHTT-EEEEETTTEEEEEETTEEEEESSHHHHHHHHHHHH----S----